Protein AF-T1CX78-F1 (afdb_monomer_lite)

Foldseek 3Di:
DDPDDDDPPPPPPPPPDPPPDPPPPQPLDDPVLCCLQVVLVVLLVVDLVVDDPSLVVSLVVLVCVLVVVVCCCVPPVVVVLVPDDPVVSVVVCSVVVSSCVRNNVSSVVSNVSSVQSNCVRVPNDDPPDPVNVVVVVVVVVVVCVVVVND

Radius of gyration: 26.37 Å; chains: 1; bounding box: 87×38×63 Å

Structure (mmCIF, N/CA/C/O backbone):
data_AF-T1CX78-F1
#
_entry.id   AF-T1CX78-F1
#
loop_
_atom_site.group_PDB
_atom_site.id
_atom_site.type_symbol
_atom_site.label_atom_id
_atom_site.label_alt_id
_atom_site.label_comp_id
_atom_site.label_asym_id
_atom_site.label_entity_id
_atom_site.label_seq_id
_atom_site.pdbx_PDB_ins_code
_atom_site.Cartn_x
_atom_site.Cartn_y
_atom_site.Cartn_z
_atom_site.occupancy
_atom_site.B_iso_or_equiv
_atom_site.auth_seq_id
_atom_site.auth_comp_id
_atom_site.auth_asym_id
_atom_site.auth_atom_id
_atom_site.pdbx_PDB_model_num
ATOM 1 N N . MET A 1 1 ? -69.347 9.485 42.806 1.00 47.78 1 MET A N 1
ATOM 2 C CA . MET A 1 1 ? -69.529 10.250 41.554 1.00 47.78 1 MET A CA 1
ATOM 3 C C . MET A 1 1 ? -68.851 11.578 41.820 1.00 47.78 1 MET A C 1
ATOM 5 O O . MET A 1 1 ? -69.414 12.347 42.568 1.00 47.78 1 MET A O 1
ATOM 9 N N . GLU A 1 2 ? -67.577 11.800 41.525 1.00 45.03 2 GLU A N 1
ATOM 10 C CA . GLU A 1 2 ? -66.983 11.891 40.189 1.00 45.03 2 GLU A CA 1
ATOM 11 C C . GLU A 1 2 ? -65.501 11.467 40.267 1.00 45.03 2 GLU A C 1
ATOM 13 O O . GLU A 1 2 ? -64.630 12.233 40.663 1.00 45.03 2 GLU A O 1
ATOM 18 N N . GLU A 1 3 ? -65.231 10.205 39.929 1.00 48.44 3 GLU A N 1
ATOM 19 C CA . GLU A 1 3 ? -63.895 9.585 39.908 1.00 48.44 3 GLU A CA 1
ATOM 20 C C . GLU A 1 3 ? -63.351 9.514 38.469 1.00 48.44 3 GLU A C 1
ATOM 22 O O . GLU A 1 3 ? -62.694 8.566 38.053 1.00 48.44 3 GLU A O 1
ATOM 27 N N . SER A 1 4 ? -63.665 10.499 37.637 1.00 50.38 4 SER A N 1
ATOM 28 C CA . SER A 1 4 ? -63.337 10.435 36.216 1.00 50.38 4 SER A CA 1
ATOM 29 C C . SER A 1 4 ? -63.140 11.835 35.669 1.00 50.38 4 SER A C 1
ATOM 31 O O . SER A 1 4 ? -64.040 12.657 35.790 1.00 50.38 4 SER A O 1
ATOM 33 N N . VAL A 1 5 ? -61.998 12.039 34.998 1.00 56.59 5 VAL A N 1
ATOM 34 C CA . VAL A 1 5 ? -61.557 13.263 34.298 1.00 56.59 5 VAL A CA 1
ATOM 35 C C . VAL A 1 5 ? -60.841 14.248 35.242 1.00 56.59 5 VAL A C 1
ATOM 37 O O . VAL A 1 5 ? -61.459 15.054 35.909 1.00 56.59 5 VAL A O 1
ATOM 40 N N . ALA A 1 6 ? -59.519 14.250 35.395 1.00 49.91 6 ALA A N 1
ATOM 41 C CA . ALA A 1 6 ? -58.527 14.290 34.335 1.00 49.91 6 ALA A CA 1
ATOM 42 C C . ALA A 1 6 ? -57.254 13.564 34.785 1.00 49.91 6 ALA A C 1
ATOM 44 O O . ALA A 1 6 ? -56.521 14.023 35.664 1.00 49.91 6 ALA A O 1
ATOM 45 N N . LEU A 1 7 ? -57.023 12.411 34.156 1.00 53.72 7 LEU A N 1
ATOM 46 C CA . LEU A 1 7 ? -55.834 11.592 34.307 1.00 53.72 7 LEU A CA 1
ATOM 47 C C . LEU A 1 7 ? -54.574 12.454 34.232 1.00 53.72 7 LEU A C 1
ATOM 49 O O . LEU A 1 7 ? -54.362 13.223 33.289 1.00 53.72 7 LEU A O 1
ATOM 53 N N . GLY A 1 8 ? -53.731 12.254 35.240 1.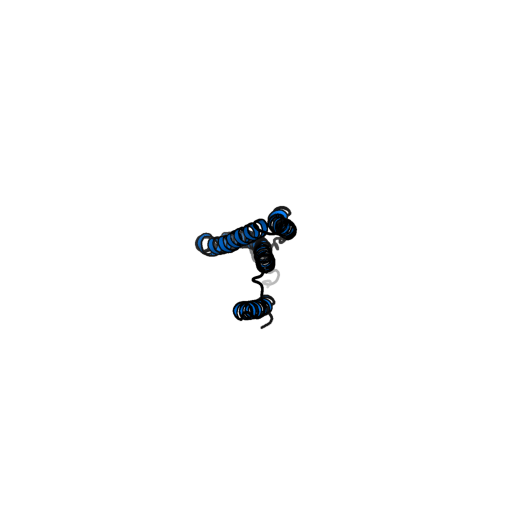00 45.53 8 GLY A N 1
ATOM 54 C CA . GLY A 1 8 ? -52.375 12.744 35.304 1.00 45.53 8 GLY A CA 1
ATOM 55 C C . GLY A 1 8 ? -51.663 12.530 33.978 1.00 45.53 8 GLY A C 1
ATOM 56 O O . GLY A 1 8 ? -51.474 11.413 33.507 1.00 45.53 8 GLY A O 1
ATOM 57 N N . ARG A 1 9 ? -51.277 13.664 33.403 1.00 55.78 9 ARG A N 1
ATOM 58 C CA . ARG A 1 9 ? -50.162 13.883 32.491 1.00 55.78 9 ARG A CA 1
ATOM 59 C C . ARG A 1 9 ? -49.063 12.850 32.764 1.00 55.78 9 ARG A C 1
ATOM 61 O O . ARG A 1 9 ? -48.206 13.070 33.617 1.00 55.78 9 ARG A O 1
ATOM 68 N N . ASN A 1 10 ? -49.123 11.726 32.052 1.00 49.47 10 ASN A N 1
ATOM 69 C CA . ASN A 1 10 ? -48.118 10.674 32.070 1.00 49.47 10 ASN A CA 1
ATOM 70 C C . ASN A 1 10 ? -46.867 11.240 31.392 1.00 49.47 10 ASN A C 1
ATOM 72 O O . ASN A 1 10 ? -46.597 11.024 30.212 1.00 49.47 10 ASN A O 1
ATOM 76 N N . ARG A 1 11 ? -46.130 12.063 32.138 1.00 55.78 11 ARG A N 1
ATOM 77 C CA . ARG A 1 11 ? -44.799 12.513 31.771 1.00 55.78 11 ARG A CA 1
ATOM 78 C C . ARG A 1 11 ? -43.888 11.328 32.051 1.00 55.78 11 ARG A C 1
ATOM 80 O O . ARG A 1 11 ? -43.355 11.224 33.146 1.00 55.78 11 ARG A O 1
ATOM 87 N N . VAL A 1 12 ? -43.771 10.419 31.085 1.00 55.34 12 VAL A N 1
ATOM 88 C CA . VAL A 1 12 ? -42.688 9.430 31.043 1.00 55.34 12 VAL A CA 1
ATOM 89 C C . VAL A 1 12 ? -41.368 10.210 31.003 1.00 55.34 12 VAL A C 1
ATOM 91 O O . VAL A 1 12 ? -41.065 10.830 29.980 1.00 55.34 12 VAL A O 1
ATOM 94 N N . PRO A 1 13 ? -40.597 10.271 32.106 1.00 48.06 13 PRO A N 1
ATOM 95 C CA . PRO A 1 13 ? -39.339 10.998 32.133 1.00 48.06 13 PRO A CA 1
ATOM 96 C C . PRO A 1 13 ? -38.310 10.120 31.421 1.00 48.06 13 PRO A C 1
ATOM 98 O O . PRO A 1 13 ? -37.855 9.125 31.978 1.00 48.06 13 PRO A O 1
ATOM 101 N N . GLY A 1 14 ? -37.997 10.437 30.163 1.00 52.06 14 GLY A N 1
ATOM 102 C CA . GLY A 1 14 ? -36.963 9.708 29.418 1.00 52.06 14 GLY A CA 1
ATOM 103 C C . GLY A 1 14 ? -37.107 9.628 27.898 1.00 52.06 14 GLY A C 1
ATOM 104 O O . GLY A 1 14 ? -36.266 8.998 27.267 1.00 52.06 14 GLY A O 1
ATOM 105 N N . LEU A 1 15 ? -38.129 10.242 27.288 1.00 51.12 15 LEU A N 1
ATOM 106 C CA . LEU A 1 15 ? -38.299 10.236 25.823 1.00 51.12 15 LEU A CA 1
ATOM 107 C C . LEU A 1 15 ? -37.997 11.577 25.139 1.00 51.12 15 LEU A C 1
ATOM 109 O O . LEU A 1 15 ? -38.133 11.680 23.921 1.00 51.12 15 LEU A O 1
ATOM 113 N N . GLU A 1 16 ? -37.537 12.589 25.875 1.00 53.97 16 GLU A N 1
ATOM 114 C CA . GLU A 1 16 ? -37.061 13.828 25.259 1.00 53.97 16 GLU A CA 1
ATOM 115 C C . GLU A 1 16 ? -35.629 13.634 24.761 1.00 53.97 16 GLU A C 1
ATOM 117 O O . GLU A 1 16 ? -34.655 13.735 25.500 1.00 53.97 16 GLU A O 1
ATOM 122 N N . ALA A 1 17 ? -35.565 13.289 23.474 1.00 54.12 17 ALA A N 1
ATOM 123 C CA . ALA A 1 17 ? -34.391 13.309 22.621 1.00 54.12 17 ALA A CA 1
ATOM 124 C C . ALA A 1 17 ? -33.195 12.531 23.177 1.00 54.12 17 ALA A C 1
ATOM 126 O O . ALA A 1 17 ? -32.215 13.110 23.627 1.00 54.12 17 ALA A O 1
ATOM 127 N N . SER A 1 18 ? -33.198 11.206 23.006 1.00 47.06 18 SER A N 1
ATOM 128 C CA . SER A 1 18 ? -31.920 10.571 22.689 1.00 47.06 18 SER A CA 1
ATOM 129 C C . SER A 1 18 ? -31.563 11.060 21.285 1.00 47.06 18 SER A C 1
ATOM 131 O O . SER A 1 18 ? -32.297 10.721 20.348 1.00 47.06 18 SER A O 1
ATOM 133 N N . PRO A 1 19 ? -30.504 11.869 21.092 1.00 54.03 19 PRO A N 1
ATOM 134 C CA . PRO A 1 19 ? -30.006 12.176 19.767 1.00 54.03 19 PRO A CA 1
ATOM 135 C C . PRO A 1 19 ? -29.383 10.877 19.248 1.00 54.03 19 PRO A C 1
ATOM 137 O O . PRO A 1 19 ? -28.172 10.670 19.311 1.00 54.03 19 PRO A O 1
ATOM 140 N N . ARG A 1 20 ? -30.222 9.936 18.790 1.00 51.34 20 ARG A N 1
ATOM 141 C CA . ARG A 1 20 ? -29.780 8.867 17.902 1.00 51.34 20 ARG A CA 1
ATOM 142 C C . ARG A 1 20 ? -29.033 9.566 16.785 1.00 51.34 20 ARG A C 1
ATOM 144 O O . ARG A 1 20 ? -29.642 10.300 16.018 1.00 51.34 20 ARG A O 1
ATOM 151 N N . ALA A 1 21 ? -27.731 9.328 16.739 1.00 52.97 21 ALA A N 1
ATOM 152 C CA . ALA A 1 21 ? -26.877 9.698 15.633 1.00 52.97 21 ALA A CA 1
ATOM 153 C C . ALA A 1 21 ? -26.995 11.180 15.249 1.00 52.97 21 ALA A C 1
ATOM 155 O O . ALA A 1 21 ? -27.575 11.533 14.225 1.00 52.97 21 ALA A O 1
ATOM 156 N N . ALA A 1 22 ? -26.317 12.054 15.997 1.00 48.19 22 ALA A N 1
ATOM 157 C CA . ALA A 1 22 ? -25.594 13.109 15.299 1.00 48.19 22 ALA A CA 1
ATOM 158 C C . ALA A 1 22 ? -24.717 12.387 14.265 1.00 48.19 22 ALA A C 1
ATOM 160 O O . ALA A 1 22 ? -23.699 11.790 14.618 1.00 48.19 22 ALA A O 1
ATOM 161 N N . VAL A 1 23 ? -25.204 12.304 13.026 1.00 56.38 23 VAL A N 1
ATOM 162 C CA . VAL A 1 23 ? -24.484 11.740 11.891 1.00 56.38 23 VAL A CA 1
ATOM 163 C C . VAL A 1 23 ? -23.267 12.633 11.741 1.00 56.38 23 VAL A C 1
ATOM 165 O O . VAL A 1 23 ? -23.345 13.720 11.171 1.00 56.38 23 VAL A O 1
ATOM 168 N N . ALA A 1 24 ? -22.168 12.218 12.372 1.00 54.41 24 ALA A N 1
ATOM 169 C CA . ALA A 1 24 ? -20.886 12.868 12.252 1.00 54.41 24 ALA A CA 1
ATOM 170 C C . ALA A 1 24 ? -20.603 12.941 10.758 1.00 54.41 24 ALA A C 1
ATOM 172 O O . ALA A 1 24 ? -20.476 11.911 10.096 1.00 54.41 24 ALA A O 1
ATOM 173 N N . SER A 1 25 ? -20.613 14.158 10.219 1.00 56.09 25 SER A N 1
ATOM 174 C CA . SER A 1 25 ? -20.346 14.398 8.811 1.00 56.09 25 SER A CA 1
ATOM 175 C C . SER A 1 25 ? -19.003 13.747 8.502 1.00 56.09 25 SER A C 1
ATOM 177 O O . SER A 1 25 ? -17.998 14.161 9.093 1.00 56.09 25 SER A O 1
ATOM 179 N N . PRO A 1 26 ? -18.946 12.717 7.642 1.00 53.62 26 PRO A N 1
ATOM 180 C CA . PRO A 1 26 ? -17.674 12.116 7.321 1.00 53.62 26 PRO A CA 1
ATOM 181 C C . PRO A 1 26 ? -16.900 13.204 6.574 1.00 53.62 26 PRO A C 1
ATOM 183 O O . PRO A 1 26 ? -17.258 13.602 5.466 1.00 53.62 26 PRO A O 1
ATOM 186 N N . ARG A 1 27 ? -15.864 13.772 7.201 1.00 59.47 27 ARG A N 1
ATOM 187 C CA . ARG A 1 27 ? -14.872 14.577 6.481 1.00 59.47 27 ARG A CA 1
ATOM 188 C C . ARG A 1 27 ? -14.047 13.590 5.665 1.00 59.47 27 ARG A C 1
ATOM 190 O O . ARG A 1 27 ? -12.973 13.177 6.082 1.00 59.47 27 ARG A O 1
ATOM 197 N N . ILE A 1 28 ? -14.616 13.186 4.530 1.00 58.34 28 ILE A N 1
ATOM 198 C CA . ILE A 1 28 ? -14.125 12.117 3.650 1.00 58.34 28 ILE A CA 1
ATOM 199 C C . ILE A 1 28 ? -12.716 12.427 3.131 1.00 58.34 28 ILE A C 1
ATOM 201 O O . ILE A 1 28 ? -11.944 11.513 2.866 1.00 58.34 28 ILE A O 1
ATOM 205 N N . LEU A 1 29 ? -12.339 13.705 3.063 1.00 61.62 29 LEU A N 1
ATOM 206 C CA . LEU A 1 29 ? -10.977 14.098 2.747 1.00 61.62 29 LEU A CA 1
ATOM 207 C C . LEU A 1 29 ? -10.636 15.415 3.442 1.00 61.62 29 LEU A C 1
ATOM 209 O O . LEU A 1 29 ? -11.065 16.497 3.045 1.00 61.62 29 LEU A O 1
ATOM 213 N N . SER A 1 30 ? -9.857 15.333 4.516 1.00 68.38 30 SER A N 1
ATOM 214 C CA . SER A 1 30 ? -9.141 16.507 5.006 1.00 68.38 30 SER A CA 1
ATOM 215 C C . SER A 1 30 ? -8.117 16.899 3.941 1.00 68.38 30 SER A C 1
ATOM 217 O O . SER A 1 30 ? -7.385 16.032 3.473 1.00 68.38 30 SER A O 1
ATOM 219 N N . TRP A 1 31 ? -8.003 18.185 3.591 1.00 73.25 31 TRP A N 1
ATOM 220 C CA . TRP A 1 31 ? -6.948 18.717 2.702 1.00 73.25 31 TRP A CA 1
ATOM 221 C C . TRP A 1 31 ? -5.541 18.194 3.064 1.00 73.25 31 TRP A C 1
ATOM 223 O O . TRP A 1 31 ? -4.672 18.019 2.216 1.00 73.25 31 TRP A O 1
ATOM 233 N N . ARG A 1 32 ? -5.345 17.849 4.341 1.00 72.75 32 ARG A N 1
ATOM 234 C CA . ARG A 1 32 ? -4.119 17.271 4.904 1.00 72.75 32 ARG A CA 1
ATOM 235 C C . ARG A 1 32 ? -3.780 15.866 4.381 1.00 72.75 32 ARG A C 1
ATOM 237 O O . ARG A 1 32 ? -2.641 15.452 4.537 1.00 72.75 32 ARG A O 1
ATOM 244 N N . ALA A 1 33 ? -4.728 15.143 3.785 1.00 75.56 33 ALA A N 1
ATOM 245 C CA . ALA A 1 33 ? -4.523 13.806 3.220 1.00 75.56 33 ALA A CA 1
ATOM 246 C C . ALA A 1 33 ? -4.074 13.831 1.747 1.00 75.56 33 ALA A C 1
ATOM 248 O O . ALA A 1 33 ? -3.631 12.814 1.224 1.00 75.56 33 ALA A O 1
ATOM 249 N N . ILE A 1 34 ? -4.135 14.984 1.074 1.00 82.25 34 ILE A N 1
ATOM 250 C CA . ILE A 1 34 ? -3.718 15.109 -0.331 1.00 82.25 34 ILE A CA 1
ATOM 251 C C . ILE A 1 34 ? -2.224 14.809 -0.522 1.00 82.25 34 ILE A C 1
ATOM 253 O O . ILE A 1 34 ? -1.907 14.036 -1.424 1.00 82.25 34 ILE A O 1
ATOM 257 N N . PRO A 1 35 ? -1.296 15.315 0.317 1.00 84.62 35 PRO A N 1
ATOM 258 C CA . PRO A 1 35 ? 0.124 14.998 0.173 1.00 84.62 35 PRO A CA 1
ATOM 259 C C . PRO A 1 35 ? 0.429 13.501 0.290 1.00 84.62 35 PRO A C 1
ATOM 261 O O . PRO A 1 35 ? 1.328 13.016 -0.389 1.00 84.62 35 PRO A O 1
ATOM 264 N N . LEU A 1 36 ? -0.338 12.760 1.102 1.00 83.44 36 LEU A N 1
ATOM 265 C CA . LEU A 1 36 ? -0.146 11.319 1.299 1.00 83.44 36 LEU A CA 1
ATOM 266 C C . LEU A 1 36 ? -0.321 10.522 -0.002 1.00 83.44 36 LEU A C 1
ATOM 268 O O . LEU A 1 36 ? 0.332 9.501 -0.178 1.00 83.44 36 LEU A O 1
ATOM 272 N N . VAL A 1 37 ? -1.184 10.992 -0.902 1.00 85.25 37 VAL A N 1
ATOM 273 C CA . VAL A 1 37 ? -1.443 10.365 -2.206 1.00 85.25 37 VAL A CA 1
ATOM 274 C C . VAL A 1 37 ? -0.601 11.023 -3.297 1.00 85.25 37 VAL A C 1
ATOM 276 O O . VAL A 1 37 ? 0.007 10.344 -4.121 1.00 85.25 37 VAL A O 1
ATOM 279 N N . ALA A 1 38 ? -0.525 12.355 -3.286 1.00 86.38 38 ALA A N 1
ATOM 280 C CA . ALA A 1 38 ? 0.148 13.121 -4.324 1.00 86.38 38 ALA A CA 1
ATOM 281 C C . ALA A 1 38 ? 1.657 12.850 -4.372 1.00 86.38 38 ALA A C 1
ATOM 283 O O . ALA A 1 38 ? 2.212 12.788 -5.465 1.00 86.38 38 ALA A O 1
ATOM 284 N N . ILE A 1 39 ? 2.322 12.663 -3.224 1.00 89.12 39 ILE A N 1
ATOM 285 C CA . ILE A 1 39 ? 3.775 12.442 -3.183 1.00 89.12 39 ILE A CA 1
ATOM 286 C C . ILE A 1 39 ? 4.163 11.102 -3.836 1.00 89.12 39 ILE A C 1
ATOM 288 O O . ILE A 1 39 ? 4.972 11.139 -4.763 1.00 89.12 39 ILE A O 1
ATOM 292 N N . PRO A 1 40 ? 3.598 9.937 -3.446 1.00 86.44 40 PRO A N 1
ATOM 293 C CA . PRO A 1 40 ? 3.897 8.669 -4.118 1.00 86.44 40 PRO A CA 1
ATOM 294 C C . PRO A 1 40 ? 3.590 8.692 -5.617 1.00 86.44 40 PRO A C 1
ATOM 296 O O . PRO A 1 40 ? 4.379 8.195 -6.418 1.00 86.44 40 PRO A O 1
ATOM 299 N N . VAL A 1 41 ? 2.468 9.305 -6.009 1.00 87.44 41 VAL A N 1
ATOM 300 C CA . VAL A 1 41 ? 2.073 9.407 -7.420 1.00 87.44 41 VAL A CA 1
ATOM 301 C C . VAL A 1 41 ? 3.043 10.295 -8.198 1.00 87.44 41 VAL A C 1
ATOM 303 O O . VAL A 1 41 ? 3.504 9.904 -9.265 1.00 87.44 41 VAL A O 1
ATOM 306 N N . ALA A 1 42 ? 3.410 11.462 -7.668 1.00 88.06 42 ALA A N 1
ATOM 307 C CA . ALA A 1 42 ? 4.388 12.339 -8.306 1.00 88.06 42 ALA A CA 1
ATOM 308 C C . ALA A 1 42 ? 5.763 11.664 -8.419 1.00 88.06 42 ALA A C 1
ATOM 310 O O . ALA A 1 42 ? 6.403 11.757 -9.466 1.00 88.06 42 ALA A O 1
ATOM 311 N N . ALA A 1 43 ? 6.193 10.940 -7.381 1.00 84.25 43 ALA A N 1
ATOM 312 C CA . ALA A 1 43 ? 7.437 10.177 -7.405 1.00 84.25 43 ALA A CA 1
ATOM 313 C C . ALA A 1 43 ? 7.432 9.118 -8.519 1.00 84.25 43 ALA A C 1
ATOM 315 O O . ALA A 1 43 ? 8.413 9.014 -9.254 1.00 84.25 43 ALA A O 1
ATOM 316 N N . LEU A 1 44 ? 6.321 8.394 -8.703 1.00 87.69 44 LEU A N 1
ATOM 317 C CA . LEU A 1 44 ? 6.150 7.462 -9.820 1.00 87.69 44 LEU A CA 1
ATOM 318 C C . LEU A 1 44 ? 6.248 8.169 -11.174 1.00 87.69 44 LEU A C 1
ATOM 320 O O . LEU A 1 44 ? 6.983 7.711 -12.045 1.00 87.69 44 LEU A O 1
ATOM 324 N N . LEU A 1 45 ? 5.521 9.277 -11.351 1.00 86.94 45 LEU A N 1
ATOM 325 C CA . LEU A 1 45 ? 5.511 10.022 -12.612 1.00 86.94 45 LEU A CA 1
ATOM 326 C C . LEU A 1 45 ? 6.919 10.484 -12.995 1.00 86.94 45 LEU A C 1
ATOM 328 O O . LEU A 1 45 ? 7.310 10.342 -14.147 1.00 86.94 45 LEU A O 1
ATOM 332 N N . VAL A 1 46 ? 7.702 10.981 -12.036 1.00 86.12 46 VAL A N 1
ATOM 333 C CA . VAL A 1 46 ? 9.104 11.355 -12.275 1.00 86.12 46 VAL A CA 1
ATOM 334 C C . VAL A 1 46 ? 9.955 10.121 -12.587 1.00 86.12 46 VAL A C 1
ATOM 336 O O . VAL A 1 46 ? 10.743 10.145 -13.533 1.00 86.12 46 VAL A O 1
ATOM 339 N N . ALA A 1 47 ? 9.784 9.029 -11.838 1.00 83.38 47 ALA A N 1
ATOM 340 C CA . ALA A 1 47 ? 10.569 7.809 -12.013 1.00 83.38 47 ALA A CA 1
ATOM 341 C C . ALA A 1 47 ? 10.401 7.187 -13.403 1.00 83.38 47 ALA A C 1
ATOM 343 O O . ALA A 1 47 ? 11.395 6.808 -14.020 1.00 83.38 47 ALA A O 1
ATOM 344 N N . VAL A 1 48 ? 9.172 7.147 -13.925 1.00 84.25 48 VAL A N 1
ATOM 345 C CA . VAL A 1 48 ? 8.873 6.615 -15.265 1.00 84.25 48 VAL A CA 1
ATOM 346 C C . VAL A 1 48 ? 9.608 7.388 -16.371 1.00 84.25 48 VAL A C 1
ATOM 348 O O . VAL A 1 48 ? 10.030 6.778 -17.353 1.00 84.25 48 VAL A O 1
ATOM 351 N N . GLN A 1 49 ? 9.827 8.696 -16.197 1.00 84.31 49 GLN A N 1
ATOM 352 C CA . GLN A 1 49 ? 10.523 9.529 -17.186 1.00 84.31 49 GLN A CA 1
ATOM 353 C C . GLN A 1 49 ? 12.048 9.385 -17.124 1.00 84.31 49 GLN A C 1
ATOM 355 O O . GLN A 1 49 ? 12.708 9.443 -18.158 1.00 84.31 49 GLN A O 1
ATOM 360 N N . VAL A 1 50 ? 12.612 9.224 -15.923 1.00 80.94 50 VAL A N 1
ATOM 361 C CA . VAL A 1 50 ? 14.071 9.137 -15.721 1.00 80.94 50 VAL A CA 1
ATOM 362 C C . VAL A 1 50 ? 14.606 7.736 -16.022 1.00 80.94 50 VAL A C 1
ATOM 364 O O . VAL A 1 50 ? 15.718 7.605 -16.526 1.00 80.94 50 VAL A O 1
ATOM 367 N N . GLN A 1 51 ? 13.805 6.700 -15.761 1.00 75.94 51 GLN A N 1
ATOM 368 C CA . GLN A 1 51 ? 14.183 5.296 -15.935 1.00 75.94 51 GLN A CA 1
ATOM 369 C C . GLN A 1 51 ? 15.345 4.829 -15.026 1.00 75.94 51 GLN A C 1
ATOM 371 O O . GLN A 1 51 ? 15.955 5.604 -14.287 1.00 75.94 51 GLN A O 1
ATOM 376 N N . GLY A 1 52 ? 15.607 3.518 -14.996 1.00 80.88 52 GLY A N 1
ATOM 377 C CA . GLY A 1 52 ? 16.734 2.931 -14.259 1.00 80.88 52 GLY A CA 1
ATOM 378 C C . GLY A 1 52 ? 16.560 2.894 -12.734 1.00 80.88 52 GLY A C 1
ATOM 379 O O . GLY A 1 52 ? 15.512 2.503 -12.225 1.00 80.88 52 GLY A O 1
ATOM 380 N N . VAL A 1 53 ? 17.606 3.285 -11.995 1.00 86.19 53 VAL A N 1
ATOM 381 C CA . VAL A 1 53 ? 17.703 3.126 -10.525 1.00 86.19 53 VAL A CA 1
ATOM 382 C C . VAL A 1 53 ? 16.578 3.847 -9.777 1.00 86.19 53 VAL A C 1
ATOM 384 O O . VAL A 1 53 ? 16.159 3.401 -8.713 1.00 86.19 53 VAL A O 1
ATOM 387 N N . LEU A 1 54 ? 16.043 4.940 -10.331 1.00 87.38 54 LEU A N 1
ATOM 388 C CA . LEU A 1 54 ? 14.945 5.663 -9.692 1.00 87.38 54 LEU A CA 1
ATOM 389 C C . LEU A 1 54 ? 13.642 4.847 -9.674 1.00 87.38 54 LEU A C 1
ATOM 391 O O . LEU A 1 54 ? 12.904 4.931 -8.695 1.00 87.38 54 LEU A O 1
ATOM 395 N N . LEU A 1 55 ? 13.366 4.035 -10.704 1.00 88.31 55 LEU A N 1
ATOM 396 C CA . LEU A 1 55 ? 12.214 3.126 -10.680 1.00 88.31 55 LEU A CA 1
ATOM 397 C C . LEU A 1 55 ? 12.381 2.034 -9.640 1.00 88.31 55 LEU A C 1
ATOM 399 O O . LEU A 1 55 ? 11.420 1.744 -8.936 1.00 88.31 55 LEU A O 1
ATOM 403 N N . ASP A 1 56 ? 13.578 1.460 -9.538 1.00 90.38 56 ASP A N 1
ATOM 404 C CA . ASP A 1 56 ? 13.879 0.456 -8.518 1.00 90.38 56 ASP A CA 1
ATOM 405 C C . ASP A 1 56 ? 13.696 1.042 -7.115 1.00 90.38 56 ASP A C 1
ATOM 407 O O . ASP A 1 56 ? 12.953 0.504 -6.295 1.00 90.38 56 ASP A O 1
ATOM 411 N N . TYR A 1 57 ? 14.243 2.236 -6.879 1.00 91.56 57 TYR A N 1
ATOM 412 C CA . TYR A 1 57 ? 14.074 2.942 -5.615 1.00 91.56 57 TYR A CA 1
ATOM 413 C C . TYR A 1 57 ? 12.601 3.234 -5.302 1.00 91.56 57 TYR A C 1
ATOM 415 O O . TYR A 1 57 ? 12.132 2.926 -4.208 1.00 91.56 57 TYR A O 1
ATOM 423 N N . VAL A 1 58 ? 11.840 3.793 -6.249 1.00 93.00 58 VAL A N 1
ATOM 424 C CA . VAL A 1 58 ? 10.411 4.078 -6.039 1.00 93.00 58 VAL A CA 1
ATOM 425 C C . VAL A 1 58 ? 9.622 2.790 -5.821 1.00 93.00 58 VAL A C 1
ATOM 427 O O . VAL A 1 58 ? 8.783 2.753 -4.922 1.00 93.00 58 VAL A O 1
ATOM 430 N N . HIS A 1 59 ? 9.898 1.729 -6.577 1.00 93.12 59 HIS A N 1
ATOM 431 C CA . HIS A 1 59 ? 9.262 0.424 -6.418 1.00 93.12 59 HIS A CA 1
ATOM 432 C C . HIS A 1 59 ? 9.513 -0.156 -5.020 1.00 93.12 59 HIS A C 1
ATOM 434 O O . HIS A 1 59 ? 8.559 -0.404 -4.280 1.00 93.12 59 HIS A O 1
ATOM 440 N N . VAL A 1 60 ? 10.778 -0.300 -4.623 1.00 94.06 60 VAL A N 1
ATOM 441 C CA . VAL A 1 60 ? 11.157 -0.904 -3.339 1.00 94.06 60 VAL A CA 1
ATOM 442 C C . VAL A 1 60 ? 10.678 -0.052 -2.167 1.00 94.06 60 VAL A C 1
ATOM 444 O O . VAL A 1 60 ? 10.092 -0.588 -1.229 1.00 94.06 60 VAL A O 1
ATOM 447 N N . MET A 1 61 ? 10.857 1.271 -2.215 1.00 94.44 61 MET A N 1
ATOM 448 C CA . MET A 1 61 ? 10.462 2.146 -1.107 1.00 94.44 61 MET A CA 1
ATOM 449 C C . MET A 1 61 ? 8.944 2.238 -0.946 1.00 94.44 61 MET A C 1
ATOM 451 O O . MET A 1 61 ? 8.453 2.221 0.184 1.00 94.44 61 MET A O 1
ATOM 455 N N . SER A 1 62 ? 8.184 2.305 -2.045 1.00 93.19 62 SER A N 1
ATOM 456 C CA . SER A 1 62 ? 6.715 2.291 -1.965 1.00 93.19 62 SER A CA 1
ATOM 457 C C . SER A 1 62 ? 6.192 0.939 -1.476 1.00 93.19 62 SER A C 1
ATOM 459 O O . SER A 1 62 ? 5.303 0.914 -0.625 1.00 93.19 62 SER A O 1
ATOM 461 N N . GLY A 1 63 ? 6.795 -0.167 -1.924 1.00 93.06 63 GLY A N 1
ATOM 462 C CA . GLY A 1 63 ? 6.436 -1.513 -1.480 1.00 93.06 63 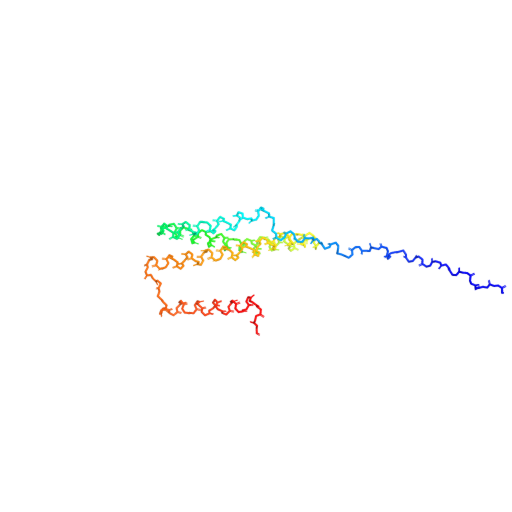GLY A CA 1
ATOM 463 C C . GLY A 1 63 ? 6.765 -1.754 -0.007 1.00 93.06 63 GLY A C 1
ATOM 464 O O . GLY A 1 63 ? 5.933 -2.277 0.736 1.00 93.06 63 GLY A O 1
ATOM 465 N N . ALA A 1 64 ? 7.938 -1.309 0.446 1.00 94.69 64 ALA A N 1
ATOM 466 C CA . ALA A 1 64 ? 8.344 -1.358 1.849 1.00 94.69 64 ALA A CA 1
ATOM 467 C C . ALA A 1 64 ? 7.432 -0.501 2.737 1.00 94.69 64 ALA A C 1
ATOM 469 O O . ALA A 1 64 ? 7.061 -0.926 3.829 1.00 94.69 64 ALA A O 1
ATOM 470 N N . LEU A 1 65 ? 7.029 0.687 2.272 1.00 93.50 65 LEU A N 1
ATOM 471 C CA . LEU A 1 65 ? 6.084 1.530 3.001 1.00 93.50 65 LEU A CA 1
ATOM 472 C C . LEU A 1 65 ? 4.695 0.881 3.081 1.00 93.50 65 LEU A C 1
ATOM 474 O O . LEU A 1 65 ? 4.112 0.846 4.161 1.00 93.50 65 LEU A O 1
ATOM 478 N N . TRP A 1 66 ? 4.180 0.349 1.971 1.00 94.25 66 TRP A N 1
ATOM 479 C CA . TRP A 1 66 ? 2.884 -0.333 1.930 1.00 94.25 66 TRP A CA 1
ATOM 480 C C . TRP A 1 66 ? 2.842 -1.520 2.903 1.00 94.25 66 TRP A C 1
ATOM 482 O O . TRP A 1 66 ? 2.018 -1.553 3.818 1.00 94.25 66 TRP A O 1
ATOM 492 N N . THR A 1 67 ? 3.780 -2.453 2.751 1.00 94.38 67 THR A N 1
ATOM 493 C CA . THR A 1 67 ? 3.878 -3.652 3.599 1.00 94.38 67 THR A CA 1
ATOM 494 C C . THR A 1 67 ? 4.196 -3.305 5.053 1.00 94.38 67 THR A C 1
ATOM 496 O O . THR A 1 67 ? 3.643 -3.907 5.973 1.00 94.38 67 THR A O 1
ATOM 499 N N . GLY A 1 68 ? 5.038 -2.296 5.285 1.00 94.62 68 GLY A N 1
ATOM 500 C CA . GLY A 1 68 ? 5.333 -1.783 6.619 1.00 94.62 68 GLY A CA 1
ATOM 501 C C . GLY A 1 68 ? 4.089 -1.250 7.329 1.00 94.62 68 GLY A C 1
ATOM 502 O O . GLY A 1 68 ? 3.894 -1.543 8.510 1.00 94.62 68 GLY A O 1
ATOM 503 N N . ILE A 1 69 ? 3.215 -0.528 6.617 1.00 93.56 69 ILE A N 1
ATOM 504 C CA . ILE A 1 69 ? 1.930 -0.069 7.160 1.00 93.56 69 ILE A CA 1
ATOM 505 C C . ILE A 1 69 ? 1.028 -1.262 7.484 1.00 93.56 69 ILE A C 1
ATOM 507 O O . ILE A 1 69 ? 0.471 -1.289 8.578 1.00 93.56 69 ILE A O 1
ATOM 511 N N . ASP A 1 70 ? 0.915 -2.260 6.604 1.00 92.81 70 ASP A N 1
ATOM 512 C CA . ASP A 1 70 ? 0.093 -3.456 6.853 1.00 92.81 70 ASP A CA 1
ATOM 513 C C . ASP A 1 70 ? 0.534 -4.210 8.112 1.00 92.81 70 ASP A C 1
ATOM 515 O O . ASP A 1 70 ? -0.278 -4.516 8.994 1.00 92.81 70 ASP A O 1
ATOM 519 N N . ILE A 1 71 ? 1.841 -4.450 8.242 1.00 95.69 71 ILE A N 1
ATOM 520 C CA . ILE A 1 71 ? 2.415 -5.121 9.411 1.00 95.69 71 ILE A CA 1
ATOM 521 C C . ILE A 1 71 ? 2.198 -4.274 10.666 1.00 95.69 71 ILE A C 1
ATOM 523 O O . ILE A 1 71 ? 1.778 -4.801 11.697 1.00 95.69 71 ILE A O 1
ATOM 527 N N . PHE A 1 72 ? 2.434 -2.963 10.598 1.00 95.06 72 PHE A N 1
ATOM 528 C CA . PHE A 1 72 ? 2.215 -2.057 11.726 1.00 95.06 72 PHE A CA 1
ATOM 529 C C . PHE A 1 72 ? 0.743 -2.038 12.164 1.00 95.06 72 PHE A C 1
ATOM 531 O O . PHE A 1 72 ? 0.433 -2.117 13.356 1.00 95.06 72 PHE A O 1
ATOM 538 N N . MET A 1 73 ? -0.180 -1.991 11.209 1.00 93.62 73 MET A N 1
ATOM 539 C CA . MET A 1 73 ? -1.616 -1.998 11.464 1.00 93.62 73 MET A CA 1
ATOM 540 C C . ME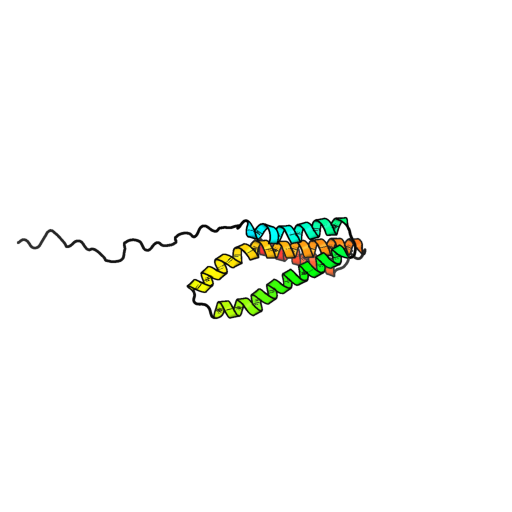T A 1 73 ? -2.075 -3.306 12.117 1.00 93.62 73 MET A C 1
ATOM 542 O O . MET A 1 73 ? -2.819 -3.279 13.101 1.00 93.62 73 MET A O 1
ATOM 546 N N . GLY A 1 74 ? -1.599 -4.449 11.626 1.00 92.25 74 GLY A N 1
ATOM 547 C CA . GLY A 1 74 ? -1.935 -5.752 12.197 1.00 92.25 74 GLY A CA 1
ATOM 548 C C . GLY A 1 74 ? -1.305 -5.986 13.572 1.00 92.25 74 GLY A C 1
ATOM 549 O O . GLY A 1 74 ? -1.996 -6.359 14.521 1.00 92.25 74 GLY A O 1
ATOM 550 N N . LEU A 1 75 ? 0.002 -5.747 13.692 1.00 96.38 75 LEU A N 1
ATOM 551 C CA . LEU A 1 75 ? 0.798 -6.153 14.853 1.00 96.38 75 LEU A CA 1
ATOM 552 C C . LEU A 1 75 ? 0.794 -5.119 15.981 1.00 96.38 75 LEU A C 1
ATOM 554 O O . LEU A 1 75 ? 0.806 -5.500 17.149 1.00 96.38 75 LEU A O 1
ATOM 558 N N . VAL A 1 76 ? 0.767 -3.824 15.662 1.00 95.69 76 VAL A N 1
ATOM 559 C CA . VAL A 1 76 ? 0.820 -2.749 16.667 1.00 95.69 76 VAL A CA 1
ATOM 560 C C . VAL A 1 76 ? -0.577 -2.215 16.954 1.00 95.69 76 VAL A C 1
ATOM 562 O O . VAL A 1 76 ? -1.020 -2.209 18.104 1.00 95.69 76 VAL A O 1
ATOM 565 N N . ILE A 1 77 ? -1.306 -1.798 15.918 1.00 94.69 77 ILE A N 1
ATOM 566 C CA . ILE A 1 77 ? -2.612 -1.153 16.100 1.00 94.69 77 ILE A CA 1
ATOM 567 C C . ILE A 1 77 ? -3.684 -2.153 16.551 1.00 94.69 77 ILE A C 1
ATOM 569 O O . ILE A 1 77 ? -4.490 -1.820 17.423 1.00 94.69 77 ILE A O 1
ATOM 573 N N . GLY A 1 78 ? -3.661 -3.390 16.046 1.00 92.31 78 GLY A N 1
ATOM 574 C CA . GLY A 1 78 ? -4.574 -4.462 16.462 1.00 92.31 78 GLY A CA 1
ATOM 575 C C . GLY A 1 78 ? -4.633 -4.667 17.988 1.00 92.31 78 GLY A C 1
ATOM 576 O O . GLY A 1 78 ? -5.703 -4.485 18.584 1.00 92.31 78 GLY A O 1
ATOM 577 N N . PRO A 1 79 ? -3.507 -4.976 18.662 1.00 94.25 79 PRO A N 1
ATOM 578 C CA . PRO A 1 79 ? -3.469 -5.132 20.118 1.00 94.25 79 PRO A CA 1
ATOM 579 C C . PRO A 1 79 ? -3.848 -3.870 20.901 1.00 94.25 79 PRO A C 1
ATOM 581 O O . PRO A 1 79 ? -4.483 -3.972 21.954 1.00 94.25 79 PRO A O 1
ATOM 584 N N . ILE A 1 80 ? -3.496 -2.680 20.401 1.00 94.50 80 ILE A N 1
ATOM 585 C CA . ILE A 1 80 ? -3.873 -1.408 21.037 1.00 94.50 80 ILE A CA 1
ATOM 586 C C . ILE A 1 80 ? -5.396 -1.240 21.002 1.00 94.50 80 ILE A C 1
ATOM 588 O O . ILE A 1 80 ? -6.011 -0.963 22.033 1.00 94.50 80 ILE A O 1
ATOM 592 N N . MET A 1 81 ? -6.029 -1.489 19.851 1.00 92.81 81 MET A N 1
ATOM 593 C CA . MET A 1 81 ? -7.487 -1.426 19.713 1.00 92.81 81 MET A CA 1
ATOM 594 C C . MET A 1 81 ? -8.205 -2.423 20.614 1.00 92.81 81 MET A C 1
ATOM 596 O O . MET A 1 81 ? -9.228 -2.063 21.204 1.00 92.81 81 MET A O 1
ATOM 600 N N . ALA A 1 82 ? -7.665 -3.633 20.776 1.00 91.25 82 ALA A N 1
ATOM 601 C CA . ALA A 1 82 ? -8.242 -4.656 21.645 1.00 91.25 82 ALA A CA 1
ATOM 602 C C . ALA A 1 82 ? -8.374 -4.192 23.108 1.00 91.25 82 ALA A C 1
ATOM 604 O O . ALA A 1 82 ? -9.335 -4.563 23.780 1.00 91.25 82 ALA A O 1
ATOM 605 N N . ARG A 1 83 ? -7.459 -3.332 23.577 1.00 92.88 83 ARG A N 1
ATOM 606 C CA . ARG A 1 83 ? -7.435 -2.793 24.949 1.00 92.88 83 ARG A CA 1
ATOM 607 C C . ARG A 1 83 ? -8.252 -1.508 25.129 1.00 92.88 83 ARG A C 1
ATOM 609 O O . ARG A 1 83 ? -8.469 -1.086 26.260 1.00 92.88 83 ARG A O 1
ATOM 616 N N . MET A 1 84 ? -8.707 -0.878 24.043 1.00 92.56 84 MET A N 1
ATOM 617 C CA . MET A 1 84 ? -9.496 0.355 24.116 1.00 92.56 84 MET A CA 1
ATOM 618 C C . MET A 1 84 ? -10.970 0.083 24.464 1.00 92.56 84 MET A C 1
ATOM 620 O O . MET A 1 84 ? -11.550 -0.868 23.922 1.00 92.56 84 MET A O 1
ATOM 624 N N . PRO A 1 85 ? -11.611 0.949 25.279 1.00 93.12 85 PRO A N 1
ATOM 625 C CA . PRO A 1 85 ? -13.059 0.940 25.471 1.00 93.12 85 PRO A CA 1
ATOM 626 C C . PRO A 1 85 ? -13.808 1.081 24.133 1.00 93.12 85 PRO A C 1
ATOM 628 O O . PRO A 1 85 ? -13.326 1.798 23.247 1.00 93.12 85 PRO A O 1
ATOM 631 N N . PRO A 1 86 ? -15.008 0.483 23.980 1.00 90.62 86 PRO A N 1
ATOM 632 C CA . PRO A 1 86 ? -15.787 0.547 22.740 1.00 90.62 86 PRO A CA 1
ATOM 633 C C . PRO A 1 86 ? -15.934 1.948 22.108 1.00 90.62 86 PRO A C 1
ATOM 635 O O . PRO A 1 86 ? -15.708 2.057 20.900 1.00 90.62 86 PRO A O 1
ATOM 638 N N . PRO A 1 87 ? -16.233 3.035 22.857 1.00 89.19 87 PRO A N 1
ATOM 639 C CA . PRO A 1 87 ? -16.374 4.361 22.246 1.00 89.19 87 PRO A CA 1
ATOM 640 C C . PRO A 1 87 ? -15.050 4.918 21.698 1.00 89.19 87 PRO A C 1
ATOM 642 O O . PRO A 1 87 ? -15.030 5.492 20.610 1.00 89.19 87 PRO A O 1
ATOM 645 N N . ALA A 1 88 ? -13.932 4.696 22.397 1.00 89.25 88 ALA A N 1
ATOM 646 C CA . ALA A 1 88 ? -12.610 5.144 21.952 1.00 89.25 88 ALA A CA 1
ATOM 647 C C . ALA A 1 88 ? -12.146 4.378 20.703 1.00 89.25 88 ALA A C 1
ATOM 649 O O . ALA A 1 88 ? -11.607 4.968 19.765 1.00 89.25 88 ALA A O 1
ATOM 650 N N . ARG A 1 89 ? -12.425 3.068 20.651 1.00 91.19 89 ARG A N 1
ATOM 651 C CA . ARG A 1 89 ? -12.136 2.228 19.481 1.00 91.19 89 ARG A CA 1
ATOM 652 C C . ARG A 1 89 ? -12.887 2.716 18.242 1.00 91.19 89 ARG A C 1
ATOM 654 O O . ARG A 1 89 ? -12.283 2.835 17.180 1.00 91.19 89 ARG A O 1
ATOM 661 N N . ALA A 1 90 ? -14.177 3.027 18.377 1.00 89.00 90 ALA A N 1
ATOM 662 C CA . ALA A 1 90 ? -14.988 3.517 17.265 1.00 89.00 90 ALA A CA 1
ATOM 663 C C . ALA A 1 90 ? -14.457 4.850 16.716 1.00 89.00 90 ALA A C 1
ATOM 665 O O . ALA A 1 90 ? -14.294 4.989 15.505 1.00 89.00 90 ALA A O 1
ATOM 666 N N . GLN A 1 91 ? -14.121 5.800 17.593 1.00 89.31 91 GLN A N 1
ATOM 667 C CA . GLN A 1 91 ? -13.568 7.091 17.182 1.00 89.31 91 GLN A CA 1
ATOM 668 C C . GLN A 1 91 ? -12.212 6.944 16.476 1.00 89.31 91 GLN A C 1
ATOM 670 O O . GLN A 1 91 ? -11.956 7.610 15.474 1.00 89.31 91 GLN A O 1
ATOM 675 N N . PHE A 1 92 ? -11.346 6.055 16.965 1.00 90.12 92 PHE A N 1
ATOM 676 C CA . PHE A 1 92 ? -10.062 5.779 16.325 1.00 90.12 92 PHE A CA 1
ATOM 677 C C . PHE A 1 92 ? -10.244 5.202 14.911 1.00 90.12 92 PHE A C 1
ATOM 679 O O . PHE A 1 92 ? -9.676 5.726 13.953 1.00 90.12 92 PHE A O 1
ATOM 686 N N . VAL A 1 93 ? -11.101 4.187 14.761 1.00 88.62 93 VAL A N 1
ATOM 687 C CA . VAL A 1 93 ? 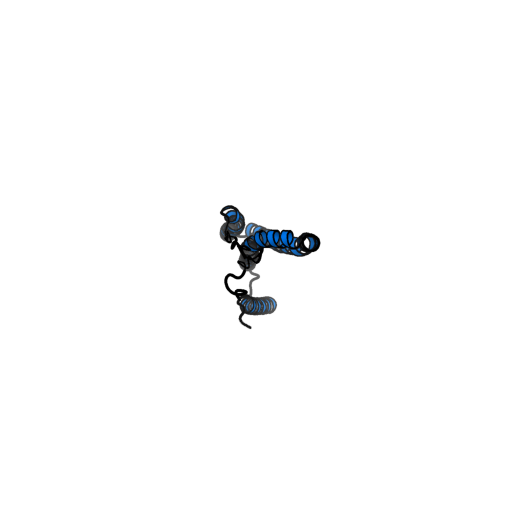-11.408 3.568 13.461 1.00 88.62 93 VAL A CA 1
ATOM 688 C C . VAL A 1 93 ? -12.019 4.581 12.488 1.00 88.62 93 VAL A C 1
ATOM 690 O O . VAL A 1 93 ? -11.604 4.630 11.333 1.00 88.62 93 VAL A O 1
ATOM 693 N N . GLN A 1 94 ? -12.936 5.439 12.946 1.00 88.62 94 GLN A N 1
ATOM 694 C CA . GLN A 1 94 ? -13.549 6.483 12.112 1.00 88.62 94 GLN A CA 1
ATOM 695 C C . GLN A 1 94 ? -12.532 7.469 11.525 1.00 88.62 94 GLN A C 1
ATOM 697 O O . GLN A 1 94 ? -12.738 7.971 10.424 1.00 88.62 94 GLN A O 1
ATOM 702 N N . ASN A 1 95 ? -11.428 7.729 12.227 1.00 85.94 95 ASN A N 1
ATOM 703 C CA . ASN A 1 95 ? -10.362 8.597 11.726 1.00 85.94 95 ASN A CA 1
ATOM 704 C C . ASN A 1 95 ? -9.368 7.851 10.823 1.00 85.94 95 ASN A C 1
ATOM 706 O O . ASN A 1 95 ? -8.798 8.434 9.899 1.00 85.94 95 ASN A O 1
ATOM 710 N N . LEU A 1 96 ? -9.153 6.562 11.085 1.00 88.44 96 LEU A N 1
ATOM 711 C CA . LEU A 1 96 ? -8.144 5.756 10.404 1.00 88.44 96 LEU A CA 1
ATOM 712 C C . LEU A 1 96 ? -8.627 5.212 9.057 1.00 88.44 96 LEU A C 1
ATOM 714 O O . LEU A 1 96 ? -7.890 5.270 8.073 1.00 88.44 96 LEU A O 1
ATOM 718 N N . VAL A 1 97 ? -9.867 4.719 9.004 1.00 89.19 97 VAL A N 1
ATOM 719 C CA . VAL A 1 97 ? -10.451 4.086 7.810 1.00 89.19 97 VAL A CA 1
ATOM 720 C C . VAL A 1 97 ? -10.408 5.000 6.582 1.00 89.19 97 VAL A C 1
ATOM 722 O O . VAL A 1 97 ? -9.912 4.540 5.554 1.00 89.19 97 VAL A O 1
ATOM 725 N N . PRO A 1 98 ? -10.825 6.283 6.645 1.00 85.56 98 PRO A N 1
ATOM 726 C CA . PRO A 1 98 ? -10.772 7.164 5.480 1.00 85.56 98 PRO A CA 1
ATOM 727 C C . PRO A 1 98 ? -9.354 7.305 4.928 1.00 85.56 98 PRO A C 1
ATOM 729 O O . PRO A 1 98 ? -9.156 7.248 3.723 1.00 85.56 98 PRO A O 1
ATOM 732 N N . THR A 1 99 ? -8.352 7.422 5.803 1.00 86.62 99 THR A N 1
ATOM 733 C CA . THR A 1 99 ? -6.951 7.538 5.377 1.00 86.62 99 THR A CA 1
ATOM 734 C C . THR A 1 99 ? -6.482 6.259 4.685 1.00 86.62 99 THR A C 1
ATOM 736 O O . THR A 1 99 ? -5.888 6.331 3.612 1.00 86.62 99 THR A O 1
ATOM 739 N N . MET A 1 100 ? -6.782 5.090 5.257 1.00 89.31 100 MET A N 1
ATOM 740 C CA . MET A 1 100 ? -6.340 3.802 4.710 1.00 89.31 100 MET A CA 1
ATOM 741 C C . MET A 1 100 ? -7.010 3.456 3.378 1.00 89.31 100 MET A C 1
ATOM 743 O O . MET A 1 100 ? -6.341 2.927 2.493 1.00 89.31 100 MET A O 1
ATOM 747 N N . LEU A 1 101 ? -8.283 3.821 3.192 1.00 87.62 101 LEU A N 1
ATOM 748 C CA . LEU A 1 101 ? -9.006 3.601 1.933 1.00 87.62 101 LEU A CA 1
ATOM 749 C C . LEU A 1 101 ? -8.393 4.344 0.738 1.00 87.62 101 LEU A C 1
ATOM 751 O O . LEU A 1 101 ? -8.551 3.890 -0.390 1.00 87.62 101 LEU A O 1
ATOM 755 N N . PHE A 1 102 ? -7.682 5.451 0.963 1.00 87.31 102 PHE A N 1
ATOM 756 C CA . PHE A 1 102 ? -6.977 6.168 -0.105 1.00 87.31 102 PHE A CA 1
ATOM 757 C C . PHE A 1 102 ? -5.487 5.831 -0.156 1.00 87.31 102 PHE A C 1
ATOM 759 O O . PHE A 1 102 ? -4.936 5.626 -1.238 1.00 87.31 102 PHE A O 1
ATOM 766 N N . LEU A 1 103 ? -4.826 5.759 1.000 1.00 88.25 103 LEU A N 1
ATOM 767 C CA . LEU A 1 103 ? -3.383 5.551 1.079 1.00 88.25 103 LEU A CA 1
ATOM 768 C C . LEU A 1 103 ? -2.979 4.169 0.556 1.00 88.25 103 LEU A C 1
ATOM 770 O O . LEU A 1 103 ? -2.061 4.074 -0.258 1.00 88.25 103 LEU A O 1
ATOM 774 N N . MET A 1 104 ? -3.673 3.114 0.989 1.00 90.62 104 MET A N 1
ATOM 775 C CA . MET A 1 104 ? -3.275 1.738 0.686 1.00 90.62 104 MET A CA 1
ATOM 776 C C . MET A 1 104 ? -3.394 1.416 -0.808 1.00 90.62 104 MET A C 1
ATOM 778 O O . MET A 1 104 ? -2.393 0.994 -1.392 1.00 90.62 104 MET A O 1
ATOM 782 N N . PRO A 1 105 ? -4.531 1.693 -1.486 1.00 89.56 105 PRO A N 1
ATOM 783 C CA . PRO A 1 105 ? -4.630 1.448 -2.923 1.00 89.56 105 PRO A CA 1
ATOM 784 C C . PRO A 1 105 ? -3.661 2.309 -3.734 1.00 89.56 105 PRO A C 1
ATOM 786 O O . PRO A 1 105 ? -3.158 1.853 -4.759 1.00 89.56 105 PRO A O 1
ATOM 789 N N . THR A 1 106 ? -3.359 3.529 -3.275 1.00 91.75 106 THR A N 1
ATOM 790 C CA . THR A 1 106 ? -2.384 4.403 -3.942 1.00 91.75 106 THR A CA 1
ATOM 791 C C . THR A 1 106 ? -0.985 3.804 -3.891 1.00 91.75 106 THR A C 1
ATOM 793 O O . THR A 1 106 ? -0.345 3.677 -4.934 1.00 91.75 106 THR A O 1
ATOM 796 N N . LEU A 1 107 ? -0.506 3.421 -2.702 1.00 93.06 107 LEU A N 1
ATOM 797 C CA . LEU A 1 107 ? 0.829 2.841 -2.552 1.00 93.06 107 LEU A CA 1
ATOM 798 C C . LEU A 1 107 ? 0.946 1.533 -3.333 1.00 93.06 107 LEU A C 1
ATOM 800 O O . LEU A 1 107 ? 1.888 1.386 -4.106 1.00 93.06 107 LEU A O 1
ATOM 804 N N . ALA A 1 108 ? -0.049 0.647 -3.220 1.00 92.81 108 ALA A N 1
ATOM 805 C CA . ALA A 1 108 ? -0.087 -0.596 -3.984 1.00 92.81 108 ALA A CA 1
ATOM 806 C C . ALA A 1 108 ? -0.027 -0.331 -5.499 1.00 92.81 108 ALA A C 1
ATOM 808 O O . ALA A 1 108 ? 0.792 -0.924 -6.201 1.00 92.81 108 ALA A O 1
ATOM 809 N N . SER A 1 109 ? -0.827 0.614 -6.005 1.00 91.81 109 SER A N 1
ATOM 810 C CA . SER A 1 109 ? -0.836 0.972 -7.431 1.00 91.81 109 SER A CA 1
ATOM 811 C C . SER A 1 109 ? 0.509 1.532 -7.891 1.00 91.81 109 SER A C 1
ATOM 813 O O . SER A 1 109 ? 0.992 1.163 -8.963 1.00 91.81 109 SER A O 1
ATOM 815 N N . VAL A 1 110 ? 1.139 2.390 -7.082 1.00 93.12 110 VAL A N 1
ATOM 816 C CA . VAL A 1 110 ? 2.456 2.970 -7.377 1.00 93.12 110 VAL A CA 1
ATOM 817 C C . VAL A 1 110 ? 3.533 1.892 -7.426 1.00 93.12 110 VAL A C 1
ATOM 819 O O . VAL A 1 110 ? 4.277 1.832 -8.405 1.00 93.12 110 VAL A O 1
ATOM 822 N N . THR A 1 111 ? 3.585 1.010 -6.429 1.00 94.19 111 THR A N 1
ATOM 823 C CA . THR A 1 111 ? 4.555 -0.090 -6.375 1.00 94.19 111 THR A CA 1
ATOM 824 C C . THR A 1 111 ? 4.395 -1.036 -7.559 1.00 94.19 111 THR A C 1
ATOM 826 O O . THR A 1 111 ? 5.388 -1.353 -8.218 1.00 94.19 111 THR A O 1
ATOM 829 N N . ILE A 1 112 ? 3.164 -1.463 -7.861 1.00 91.50 112 ILE A N 1
ATOM 830 C CA . ILE A 1 112 ? 2.874 -2.380 -8.974 1.00 91.50 112 ILE A CA 1
ATOM 831 C C . ILE A 1 112 ? 3.265 -1.732 -10.303 1.00 91.50 112 ILE A C 1
ATOM 833 O O . ILE A 1 112 ? 3.976 -2.343 -11.100 1.00 91.50 112 ILE A O 1
ATOM 837 N N . THR A 1 113 ? 2.858 -0.479 -10.523 1.00 92.25 113 THR A N 1
ATOM 838 C CA . THR A 1 113 ? 3.167 0.240 -11.765 1.00 92.25 113 THR A CA 1
ATOM 839 C C . THR A 1 113 ? 4.674 0.416 -11.926 1.00 92.25 113 THR A C 1
ATOM 841 O O . THR A 1 113 ? 5.216 0.059 -12.971 1.00 92.25 113 THR A O 1
ATOM 844 N N . ALA A 1 114 ? 5.376 0.876 -10.885 1.00 91.50 114 ALA A N 1
ATOM 845 C CA . ALA A 1 114 ? 6.832 1.002 -10.908 1.00 91.50 114 ALA A CA 1
ATOM 846 C C . ALA A 1 114 ? 7.515 -0.342 -11.208 1.00 91.50 114 ALA A C 1
ATOM 848 O O . ALA A 1 114 ? 8.434 -0.390 -12.020 1.00 91.50 114 ALA A O 1
ATOM 849 N N . GLY A 1 115 ? 7.028 -1.441 -10.622 1.00 89.62 115 GLY A N 1
ATOM 850 C CA . GLY A 1 115 ? 7.568 -2.783 -10.847 1.00 89.62 115 GLY A CA 1
ATOM 851 C C . GLY A 1 115 ? 7.394 -3.270 -12.287 1.00 89.62 115 GLY A C 1
ATOM 852 O O . GLY A 1 115 ? 8.325 -3.835 -12.858 1.00 89.62 115 GLY A O 1
ATOM 853 N N . ILE A 1 116 ? 6.240 -3.006 -12.910 1.00 89.31 116 ILE A N 1
ATOM 854 C CA . ILE A 1 116 ? 6.001 -3.346 -14.322 1.00 89.31 116 ILE A CA 1
ATOM 855 C C . ILE A 1 116 ? 6.950 -2.556 -15.227 1.00 89.31 116 ILE A C 1
ATOM 857 O O . ILE A 1 116 ? 7.629 -3.150 -16.065 1.00 89.31 116 ILE A O 1
ATOM 861 N N . TYR A 1 117 ? 7.043 -1.235 -15.047 1.00 89.88 117 TYR A N 1
ATOM 862 C CA . TYR A 1 117 ? 7.955 -0.410 -15.845 1.00 89.88 117 TYR A CA 1
ATOM 863 C C . TYR A 1 117 ? 9.421 -0.801 -15.629 1.00 89.88 117 TYR A C 1
ATOM 865 O O . TYR A 1 117 ? 10.191 -0.829 -16.590 1.00 89.88 117 TYR A O 1
ATOM 873 N N . LEU A 1 118 ? 9.801 -1.168 -14.402 1.00 88.31 118 LEU A N 1
ATOM 874 C CA . LEU A 1 118 ? 11.133 -1.682 -14.103 1.00 88.31 118 LEU A CA 1
ATOM 875 C C . LEU A 1 118 ? 11.390 -2.991 -14.860 1.00 88.31 118 LEU A C 1
ATOM 877 O O . LEU A 1 118 ? 12.388 -3.084 -15.571 1.00 88.31 118 LEU A O 1
ATOM 881 N N . ALA A 1 119 ? 10.468 -3.956 -14.794 1.00 87.38 119 ALA A N 1
ATOM 882 C CA . ALA A 1 119 ? 10.573 -5.239 -15.491 1.00 87.38 119 ALA A CA 1
ATOM 883 C C . ALA A 1 119 ? 10.679 -5.082 -17.018 1.00 87.38 119 ALA A C 1
ATOM 885 O O . ALA A 1 119 ? 11.424 -5.819 -17.670 1.00 87.38 119 ALA A O 1
ATOM 886 N N . VAL A 1 120 ? 9.958 -4.112 -17.588 1.00 88.00 120 VAL A N 1
ATOM 887 C CA . VAL A 1 120 ? 10.067 -3.751 -19.008 1.00 88.00 120 VAL A CA 1
ATOM 888 C C . VAL A 1 120 ? 11.434 -3.130 -19.302 1.00 88.00 120 VAL A C 1
ATOM 890 O O . VAL A 1 120 ? 12.080 -3.532 -20.265 1.00 88.00 120 VAL A O 1
ATOM 893 N N . SER A 1 121 ? 11.913 -2.209 -18.459 1.00 85.19 121 SER A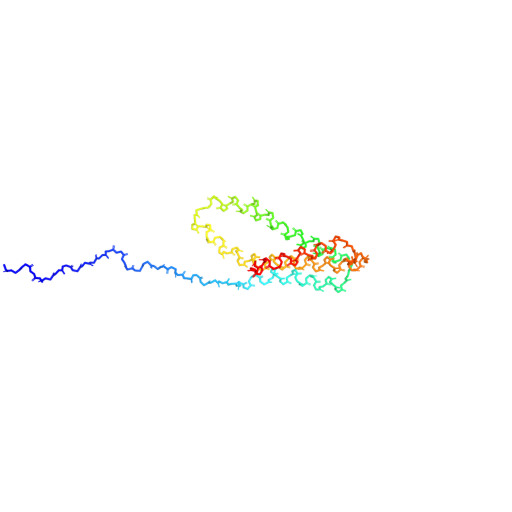 N 1
ATOM 894 C CA . SER A 1 121 ? 13.201 -1.527 -18.664 1.00 85.19 121 SER A CA 1
ATOM 895 C C . SER A 1 121 ? 14.409 -2.469 -18.615 1.00 85.19 121 SER A C 1
ATOM 897 O O . SER A 1 121 ? 15.371 -2.265 -19.350 1.00 85.19 121 SER A O 1
ATOM 899 N N . VAL A 1 122 ? 14.346 -3.528 -17.801 1.00 86.31 122 VAL A N 1
ATOM 900 C CA . VAL A 1 122 ? 15.411 -4.543 -17.700 1.00 86.31 122 VAL A CA 1
ATOM 901 C C . VAL A 1 122 ? 15.216 -5.718 -18.670 1.00 86.31 122 VAL A C 1
ATOM 903 O O . VAL A 1 122 ? 16.027 -6.640 -18.690 1.00 86.31 122 VAL A O 1
ATOM 906 N N . GLY A 1 123 ? 14.147 -5.709 -19.476 1.00 84.31 123 GLY A N 1
ATOM 907 C CA . GLY A 1 123 ? 13.900 -6.708 -20.521 1.00 84.31 123 GLY A CA 1
ATOM 908 C C . GLY A 1 123 ? 13.443 -8.087 -20.028 1.00 84.31 123 GLY A C 1
ATOM 909 O O . GLY A 1 123 ? 13.482 -9.045 -20.797 1.00 84.31 123 GLY A O 1
ATOM 910 N N . ILE A 1 124 ? 13.001 -8.218 -18.771 1.00 84.62 124 ILE A N 1
ATOM 911 C CA . ILE A 1 124 ? 12.538 -9.501 -18.198 1.00 84.62 124 ILE A CA 1
ATOM 912 C C . ILE A 1 124 ? 11.020 -9.694 -18.298 1.00 84.62 124 ILE A C 1
ATOM 914 O O . ILE A 1 124 ? 10.509 -10.775 -17.999 1.00 84.62 124 ILE A O 1
ATOM 918 N N . PHE A 1 125 ? 10.282 -8.655 -18.696 1.00 82.88 125 PHE A N 1
ATOM 919 C CA . PHE A 1 125 ? 8.830 -8.718 -18.807 1.00 82.88 125 PHE A CA 1
ATOM 920 C C . PHE A 1 125 ? 8.403 -9.568 -20.011 1.00 82.88 125 PHE A C 1
ATOM 922 O O . PHE A 1 125 ? 8.375 -9.100 -21.148 1.00 82.88 125 PHE A O 1
ATOM 929 N N . ASN A 1 126 ? 8.057 -10.832 -19.758 1.00 84.00 126 ASN A N 1
ATOM 930 C CA . ASN A 1 126 ? 7.589 -11.757 -20.784 1.00 84.00 126 ASN A CA 1
ATOM 931 C C . ASN A 1 126 ? 6.318 -12.488 -20.327 1.00 84.00 126 ASN A C 1
ATOM 933 O O . ASN A 1 126 ? 6.344 -13.326 -19.428 1.00 84.00 126 ASN A O 1
ATOM 937 N N . LEU A 1 127 ? 5.203 -12.199 -21.002 1.00 79.94 127 LEU A N 1
ATOM 938 C CA . LEU A 1 127 ? 3.876 -12.759 -20.716 1.00 79.94 127 LEU A CA 1
ATOM 939 C C . LEU A 1 127 ? 3.780 -14.278 -20.933 1.00 79.94 127 LEU A C 1
ATOM 941 O O . LEU A 1 127 ? 2.807 -14.895 -20.508 1.00 79.94 127 LEU A O 1
ATOM 945 N N . HIS A 1 128 ? 4.765 -14.896 -21.586 1.00 85.25 128 HIS A N 1
ATOM 946 C CA . HIS A 1 128 ? 4.830 -16.347 -21.744 1.00 85.25 128 HIS A CA 1
ATOM 947 C C . HIS A 1 128 ? 5.290 -17.066 -20.469 1.00 85.25 128 HIS A C 1
ATOM 949 O O . HIS A 1 128 ? 5.094 -18.274 -20.348 1.00 85.25 128 HIS A O 1
ATOM 955 N N . TYR A 1 129 ? 5.878 -16.351 -19.503 1.00 84.62 129 TYR A N 1
ATOM 956 C CA . TYR A 1 129 ? 6.218 -16.953 -18.221 1.00 84.62 129 TYR A CA 1
ATOM 957 C C . TYR A 1 129 ? 4.955 -17.283 -17.426 1.00 84.62 129 TYR A C 1
ATOM 959 O O . TYR A 1 129 ? 4.143 -16.412 -17.109 1.00 84.62 129 TYR A O 1
ATOM 967 N N . LEU A 1 130 ? 4.845 -18.552 -17.030 1.00 85.62 130 LEU A N 1
ATOM 968 C CA . LEU A 1 130 ? 3.704 -19.087 -16.287 1.00 85.62 130 LEU A CA 1
ATOM 969 C C . LEU A 1 130 ? 3.454 -18.312 -14.981 1.00 85.62 130 LEU A C 1
ATOM 971 O O . LEU A 1 130 ? 2.309 -18.049 -14.628 1.00 85.62 130 LEU A O 1
ATOM 975 N N . ALA A 1 131 ? 4.517 -17.853 -14.313 1.00 85.38 131 ALA A N 1
ATOM 976 C CA . ALA A 1 131 ? 4.413 -17.037 -13.103 1.00 85.38 131 ALA A CA 1
ATOM 977 C C . ALA A 1 131 ? 3.649 -15.717 -13.326 1.00 85.38 131 ALA A C 1
ATOM 979 O O . ALA A 1 131 ? 2.820 -15.347 -12.497 1.00 85.38 131 ALA A O 1
ATOM 980 N N . ILE A 1 132 ? 3.879 -15.029 -14.451 1.00 84.06 132 ILE A N 1
ATOM 981 C CA . ILE A 1 132 ? 3.204 -13.760 -14.769 1.00 84.06 132 ILE A CA 1
ATOM 982 C C . ILE A 1 132 ? 1.734 -14.010 -15.125 1.00 84.06 132 ILE A C 1
ATOM 984 O O . ILE A 1 132 ? 0.864 -13.249 -14.707 1.00 84.06 132 ILE A O 1
ATOM 988 N N . GLN A 1 133 ? 1.439 -15.102 -15.833 1.00 87.75 133 GLN A N 1
ATOM 989 C CA . GLN A 1 133 ? 0.063 -15.485 -16.163 1.00 87.75 133 GLN A CA 1
ATOM 990 C C . GLN A 1 133 ? -0.748 -15.827 -14.909 1.00 87.75 133 GLN A C 1
ATOM 992 O O . GLN A 1 133 ? -1.863 -15.335 -14.743 1.00 87.75 133 GLN A O 1
ATOM 997 N N . VAL A 1 134 ? -0.173 -16.624 -14.002 1.00 90.62 134 VAL A N 1
ATOM 998 C CA . VAL A 1 134 ? -0.810 -16.972 -12.723 1.00 90.62 134 VAL A CA 1
ATOM 999 C C . VAL A 1 134 ? -1.001 -15.730 -11.857 1.00 90.62 134 VAL A C 1
ATOM 1001 O O . VAL A 1 134 ? -2.086 -15.540 -11.313 1.00 90.62 134 VAL A O 1
ATOM 1004 N N . ALA A 1 135 ? 0.001 -14.850 -11.770 1.00 86.75 135 ALA A N 1
ATOM 1005 C CA . ALA A 1 135 ? -0.136 -13.582 -11.057 1.00 86.75 135 ALA A CA 1
ATOM 1006 C C . ALA A 1 135 ? -1.273 -12.724 -11.642 1.00 86.75 135 ALA A C 1
ATOM 1008 O O . ALA A 1 135 ? -2.104 -12.218 -10.891 1.00 86.75 135 ALA A O 1
ATOM 1009 N N . GLY A 1 136 ? -1.364 -12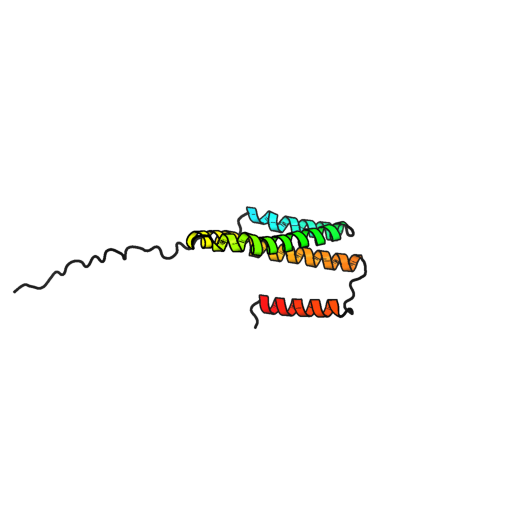.620 -12.972 1.00 86.38 136 GLY A N 1
ATOM 1010 C CA . GLY A 1 136 ? -2.449 -11.912 -13.652 1.00 86.38 136 GLY A CA 1
ATOM 1011 C C . GLY A 1 136 ? -3.828 -12.506 -13.354 1.00 86.38 136 GLY A C 1
ATOM 1012 O O . GLY A 1 136 ? -4.755 -11.764 -13.030 1.00 86.38 136 GLY A O 1
ATOM 1013 N N . LEU A 1 137 ? -3.959 -13.836 -13.384 1.00 91.69 137 LEU A N 1
ATOM 1014 C CA . LEU A 1 137 ? -5.201 -14.526 -13.029 1.00 91.69 137 LEU A CA 1
ATOM 1015 C C . LEU A 1 137 ? -5.619 -14.230 -11.582 1.00 91.69 137 LEU A C 1
ATOM 1017 O O . LEU A 1 137 ? -6.775 -13.888 -11.339 1.00 91.69 137 LEU A O 1
ATOM 1021 N N . ILE A 1 138 ? -4.683 -14.321 -10.632 1.00 91.38 138 ILE A N 1
ATOM 1022 C CA . ILE A 1 138 ? -4.941 -14.018 -9.218 1.00 91.38 138 ILE A CA 1
ATOM 1023 C C . ILE A 1 138 ? -5.418 -12.573 -9.063 1.00 91.38 138 ILE A C 1
ATOM 1025 O O . ILE A 1 138 ? -6.414 -12.335 -8.387 1.00 91.38 138 ILE A O 1
ATOM 1029 N N . VAL A 1 139 ? -4.758 -11.614 -9.718 1.00 88.75 139 VAL A N 1
ATOM 1030 C CA . VAL A 1 139 ? -5.155 -10.199 -9.670 1.00 88.75 139 VAL A CA 1
ATOM 1031 C C . VAL A 1 139 ? -6.578 -10.003 -10.192 1.00 88.75 139 VAL A C 1
ATOM 1033 O O . VAL A 1 139 ? -7.354 -9.296 -9.555 1.00 88.75 139 VAL A O 1
ATOM 1036 N N . VAL A 1 140 ? -6.955 -10.647 -11.300 1.00 89.62 140 VAL A N 1
ATOM 1037 C CA . VAL A 1 140 ? -8.322 -10.563 -11.844 1.00 89.62 140 VAL A CA 1
ATOM 1038 C C . VAL A 1 140 ? -9.346 -11.141 -10.867 1.00 89.62 140 VAL A C 1
ATOM 1040 O O . VAL A 1 140 ? -10.372 -10.511 -10.621 1.00 89.62 140 VAL A O 1
ATOM 1043 N N . VAL A 1 141 ? -9.062 -12.299 -10.266 1.00 92.31 141 VAL A N 1
ATOM 1044 C CA . VAL A 1 141 ? -9.945 -12.909 -9.256 1.00 92.31 141 VAL A CA 1
ATOM 1045 C C . VAL A 1 141 ? -10.104 -11.990 -8.042 1.00 92.31 141 VAL A C 1
ATOM 1047 O O . VAL A 1 141 ? -11.228 -11.728 -7.617 1.00 92.31 141 VAL A O 1
ATOM 1050 N N . LEU A 1 142 ? -9.001 -11.451 -7.519 1.00 89.00 142 LEU A N 1
ATOM 1051 C CA . LEU A 1 142 ? -9.021 -10.525 -6.384 1.00 89.00 142 LEU A CA 1
ATOM 1052 C C . LEU A 1 142 ? -9.755 -9.220 -6.716 1.00 89.00 142 LEU A C 1
ATOM 1054 O O . LEU A 1 142 ? -10.438 -8.675 -5.854 1.00 89.00 142 LEU A O 1
ATOM 1058 N N . LEU A 1 143 ? -9.658 -8.728 -7.953 1.00 88.12 143 LEU A N 1
ATOM 1059 C CA . LEU A 1 143 ? -10.393 -7.549 -8.411 1.00 88.12 143 LEU A CA 1
ATOM 1060 C C . LEU A 1 143 ? -11.906 -7.810 -8.423 1.00 88.12 143 LEU A C 1
ATOM 1062 O O . LEU A 1 143 ? -12.671 -6.994 -7.914 1.00 88.12 143 LEU A O 1
ATOM 1066 N N . ILE A 1 144 ? -12.332 -8.955 -8.964 1.00 89.88 144 ILE A N 1
ATOM 1067 C CA . ILE A 1 144 ? -13.741 -9.380 -8.995 1.00 89.88 144 ILE A CA 1
ATOM 1068 C C . ILE A 1 144 ? -14.295 -9.486 -7.564 1.00 89.88 144 ILE A C 1
ATOM 1070 O O . ILE A 1 144 ? -15.337 -8.902 -7.257 1.00 89.88 144 ILE A O 1
ATOM 1074 N N . GLN A 1 145 ? -13.546 -10.136 -6.667 1.00 88.50 145 GLN A N 1
ATOM 1075 C CA . GLN A 1 145 ? -13.887 -10.234 -5.245 1.00 88.50 145 GLN A CA 1
ATOM 1076 C C . GLN A 1 145 ? -13.938 -8.859 -4.566 1.00 88.50 145 GLN A C 1
ATOM 1078 O O . GLN A 1 145 ? -14.859 -8.580 -3.800 1.00 88.50 145 GLN A O 1
ATOM 1083 N N . GLY A 1 146 ? -12.980 -7.981 -4.870 1.00 83.19 146 GLY A N 1
ATOM 1084 C CA . GLY A 1 146 ? -12.909 -6.622 -4.332 1.00 83.19 146 GLY A CA 1
ATOM 1085 C C . GLY A 1 146 ? -14.073 -5.727 -4.766 1.00 83.19 146 GLY A C 1
ATOM 1086 O O . GLY A 1 146 ? -14.475 -4.846 -4.009 1.00 83.19 146 GLY A O 1
ATOM 1087 N N . LEU A 1 147 ? -14.655 -5.976 -5.944 1.00 86.06 147 LEU A N 1
ATOM 1088 C CA . LEU A 1 147 ? -15.861 -5.297 -6.433 1.00 86.06 147 LEU A CA 1
ATOM 1089 C C . LEU A 1 147 ? -17.165 -5.886 -5.864 1.00 86.06 147 LEU A C 1
ATOM 1091 O O . LEU A 1 147 ? -18.238 -5.347 -6.131 1.00 86.06 147 LEU A O 1
ATOM 1095 N N . GLY A 1 148 ? -17.091 -6.961 -5.072 1.00 83.12 148 GLY A N 1
ATOM 1096 C CA . GLY A 1 148 ? -18.259 -7.616 -4.478 1.00 83.12 148 GLY A CA 1
ATOM 1097 C C . GLY A 1 148 ? -19.073 -8.443 -5.474 1.00 83.12 148 GLY A C 1
ATOM 1098 O O . GLY A 1 148 ? -20.260 -8.665 -5.251 1.00 83.12 148 GLY A O 1
ATOM 1099 N N . ILE A 1 149 ? -18.455 -8.872 -6.575 1.00 80.50 149 ILE A N 1
ATOM 1100 C CA . ILE A 1 149 ? -19.065 -9.772 -7.553 1.00 80.50 149 ILE A CA 1
ATOM 1101 C C . ILE A 1 149 ? -18.659 -11.192 -7.136 1.00 80.50 149 ILE A C 1
ATOM 1103 O O . ILE A 1 149 ? -17.498 -11.567 -7.286 1.00 80.50 149 ILE A O 1
ATOM 1107 N N . PHE A 1 150 ? -19.585 -11.945 -6.544 1.00 69.81 150 PHE A N 1
ATOM 1108 C CA . PHE A 1 150 ? -19.391 -13.327 -6.081 1.00 69.81 150 PHE A CA 1
ATOM 1109 C C . PHE A 1 150 ? -20.324 -14.295 -6.801 1.00 69.81 150 PHE A C 1
ATOM 1111 O O . PHE A 1 150 ? -21.475 -13.897 -7.096 1.00 69.81 150 PHE A O 1
#

pLDDT: mean 81.39, std 14.94, range [45.03, 96.38]

Organism: NCBI:txid410659

Secondary structure (DSSP, 8-state):
----S-------TT-S---TT---------GGGHHHHHHHHHHHHHHHHH-THHHHHHHHHHHHHHHHHHHHIIIIIHHHHHHS-HHHHHHHHHHHHHHHHHHHHHHHHHHHHHHHHHHHHTT---TTSHHHHHHHHHHHHHHHHHTT--

Sequence (150 aa):
MEESVALGRNRVPGLEASPRAAVASPRILSWRAIPLVAIPVAALLVAVQVQGVLLDYVHVMSGALWTGIDIFMGLVIGPIMARMPPPARAQFVQNLVPTMLFLMPTLASVTITAGIYLAVSVGIFNLHYLAIQVAGLIVVVLLIQGLGIF